Protein AF-A0A953JMH4-F1 (afdb_monomer)

Solvent-accessible surface area (backbone atoms only — not comparable to full-atom values): 5050 Å² total; per-residue (Å²): 136,83,91,83,84,80,85,68,83,72,86,64,83,75,85,82,72,83,94,73,81,89,86,81,88,87,72,62,93,85,43,58,67,60,49,52,53,48,53,53,50,48,63,74,40,41,73,64,59,69,50,52,44,59,80,74,70,49,86,53,66,90,63,49,57,59,56,66,66,69,76,115

pLDDT: mean 83.04, std 16.18, range [36.31, 98.31]

Structure (mmCIF, N/CA/C/O backbone):
data_AF-A0A953JMH4-F1
#
_entry.id   AF-A0A953JMH4-F1
#
loop_
_atom_site.group_PDB
_atom_site.id
_atom_site.type_symbol
_atom_site.label_atom_id
_atom_site.label_alt_id
_atom_site.label_comp_id
_atom_site.label_asym_id
_atom_site.label_entity_id
_atom_site.label_seq_id
_atom_site.pdbx_PDB_ins_code
_atom_site.Cartn_x
_atom_site.Cartn_y
_atom_site.Cartn_z
_atom_site.occupancy
_atom_site.B_iso_or_equiv
_atom_site.auth_seq_id
_atom_site.auth_comp_id
_atom_site.auth_asym_id
_atom_site.auth_atom_id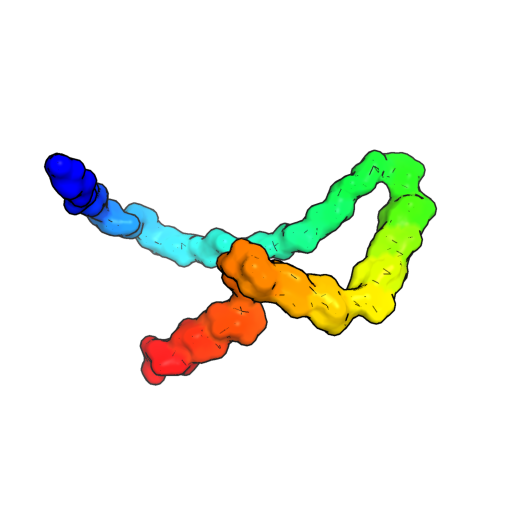
_atom_site.pdbx_PDB_model_num
ATOM 1 N N . MET A 1 1 ? -3.878 -2.390 -40.198 1.00 72.19 1 MET A N 1
ATOM 2 C CA . MET A 1 1 ? -2.624 -1.634 -39.993 1.00 72.19 1 MET A CA 1
ATOM 3 C C . MET A 1 1 ? -2.087 -1.979 -38.611 1.00 72.19 1 MET A C 1
ATOM 5 O O . MET A 1 1 ? -2.812 -1.726 -37.655 1.00 72.19 1 MET A O 1
ATOM 9 N N . PRO A 1 2 ? -0.918 -2.625 -38.473 1.00 85.50 2 PRO A N 1
ATOM 10 C CA . PRO A 1 2 ? -0.329 -2.888 -37.159 1.00 85.50 2 PRO A CA 1
ATOM 11 C C . PRO A 1 2 ? 0.288 -1.612 -36.561 1.00 85.50 2 PRO A C 1
ATOM 13 O O . PRO A 1 2 ? 0.767 -0.748 -3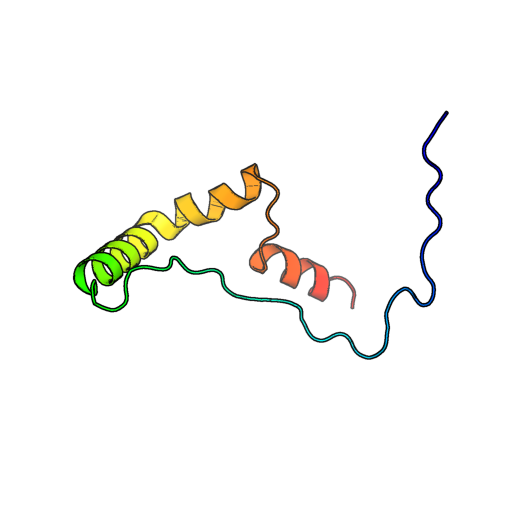7.294 1.00 85.50 2 PRO A O 1
ATOM 16 N N . LEU A 1 3 ? 0.278 -1.500 -35.229 1.00 88.00 3 LEU A N 1
ATOM 17 C CA . LEU A 1 3 ? 0.943 -0.414 -34.505 1.00 88.00 3 LEU A CA 1
ATOM 18 C C . LEU A 1 3 ? 2.467 -0.588 -34.595 1.00 88.00 3 LEU A C 1
ATOM 20 O O . LEU A 1 3 ? 2.990 -1.628 -34.198 1.00 88.00 3 LEU A O 1
ATOM 24 N N . LEU A 1 4 ? 3.171 0.434 -35.089 1.00 89.00 4 LEU A N 1
ATOM 25 C CA . LEU A 1 4 ? 4.633 0.475 -3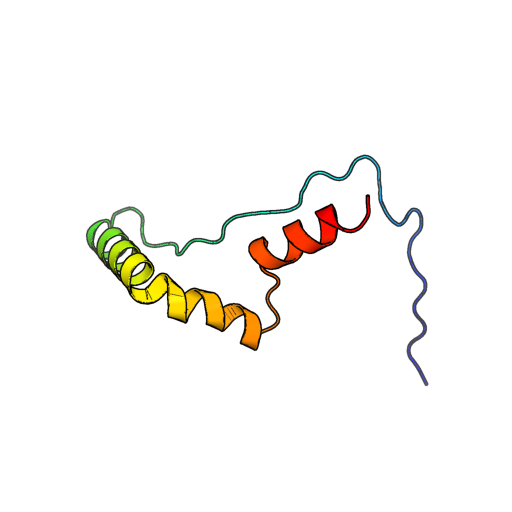5.141 1.00 89.00 4 LEU A CA 1
ATOM 26 C C . LEU A 1 4 ? 5.161 1.291 -33.949 1.00 89.00 4 LEU A C 1
ATOM 28 O O . LEU A 1 4 ? 4.784 2.450 -33.784 1.00 89.00 4 LEU A O 1
ATOM 32 N N . LEU A 1 5 ? 6.016 0.696 -33.113 1.00 90.81 5 LEU A N 1
ATOM 33 C CA . LEU A 1 5 ? 6.598 1.347 -31.933 1.00 90.81 5 LEU A CA 1
ATOM 34 C C . LEU A 1 5 ? 8.066 1.716 -32.191 1.00 90.81 5 LEU A C 1
ATOM 36 O O . LEU A 1 5 ? 8.864 0.842 -32.528 1.00 90.81 5 LEU A O 1
ATOM 40 N N . THR A 1 6 ? 8.436 2.979 -31.962 1.00 91.19 6 THR A N 1
ATOM 41 C CA . THR A 1 6 ? 9.832 3.456 -32.017 1.00 91.19 6 THR A CA 1
ATOM 42 C C . THR A 1 6 ? 10.313 3.795 -30.600 1.00 91.19 6 THR A C 1
ATOM 44 O O . THR A 1 6 ? 9.829 4.767 -30.021 1.00 91.19 6 THR A O 1
ATOM 47 N N . PRO A 1 7 ? 11.241 3.020 -30.006 1.00 87.75 7 PRO A N 1
ATOM 48 C CA . PRO A 1 7 ? 11.753 3.289 -28.662 1.00 87.75 7 PRO A CA 1
ATOM 49 C C . PRO A 1 7 ? 12.543 4.600 -28.576 1.00 87.75 7 PRO A C 1
ATOM 51 O O . PRO A 1 7 ? 13.300 4.940 -29.485 1.00 87.75 7 PRO A O 1
ATOM 54 N N . VAL A 1 8 ? 12.439 5.294 -27.443 1.00 88.56 8 VAL A N 1
ATOM 55 C CA . VAL A 1 8 ? 13.231 6.502 -27.163 1.00 88.56 8 VAL A CA 1
ATOM 56 C C . VAL A 1 8 ? 14.692 6.165 -26.817 1.00 88.56 8 VAL A C 1
ATOM 58 O O . VAL A 1 8 ? 15.000 5.076 -26.318 1.00 88.56 8 VAL A O 1
ATOM 61 N N . ARG A 1 9 ? 15.612 7.098 -27.102 1.00 89.06 9 ARG A N 1
ATOM 62 C CA . ARG A 1 9 ? 17.056 6.987 -26.823 1.00 89.06 9 ARG A CA 1
ATOM 63 C C . ARG A 1 9 ? 17.543 8.211 -26.018 1.00 89.06 9 ARG A C 1
ATOM 65 O O . ARG A 1 9 ? 17.195 9.323 -26.405 1.00 89.06 9 ARG A O 1
ATOM 72 N N . PRO A 1 10 ? 18.376 8.026 -24.974 1.00 87.25 10 PRO A N 1
ATOM 73 C CA . PRO A 1 10 ? 18.752 6.742 -24.382 1.00 87.25 10 PRO A CA 1
ATOM 74 C C . PRO A 1 10 ? 17.557 6.113 -23.650 1.00 87.25 10 PRO A C 1
ATOM 76 O O . PRO A 1 10 ? 16.634 6.797 -23.225 1.00 87.25 10 PRO A O 1
ATOM 79 N N . GLN A 1 11 ? 17.560 4.787 -23.516 1.00 80.94 11 GLN A N 1
ATOM 80 C CA . GLN A 1 11 ? 16.453 4.079 -22.861 1.00 80.94 11 GLN A CA 1
ATOM 81 C C . GLN A 1 11 ? 16.384 4.382 -21.352 1.00 80.94 11 GLN A C 1
ATOM 83 O O . GLN A 1 11 ? 15.339 4.218 -20.730 1.00 80.94 11 GLN A O 1
ATOM 88 N N . ILE A 1 12 ? 17.508 4.801 -20.765 1.00 79.44 12 ILE A N 1
ATOM 89 C CA . ILE A 1 12 ? 17.674 5.134 -19.351 1.00 79.44 12 ILE A CA 1
ATOM 90 C C . ILE A 1 12 ? 18.526 6.404 -19.279 1.00 79.44 12 ILE A C 1
ATOM 92 O O . ILE A 1 12 ? 19.590 6.467 -19.897 1.00 79.44 12 ILE A O 1
ATOM 96 N N . ASN A 1 13 ? 18.080 7.387 -18.499 1.00 77.56 13 ASN A N 1
ATOM 97 C CA . ASN A 1 13 ? 18.843 8.598 -18.212 1.00 77.56 13 ASN A CA 1
ATOM 98 C C . ASN A 1 13 ? 19.573 8.428 -16.870 1.00 77.56 13 ASN A C 1
ATOM 100 O O . ASN A 1 13 ? 18.940 8.481 -15.820 1.00 77.56 13 ASN A O 1
ATOM 104 N N . GLY A 1 14 ? 20.896 8.242 -16.902 1.00 77.44 14 GLY A N 1
ATOM 105 C CA . GLY A 1 14 ? 21.741 8.244 -15.699 1.00 77.44 14 GLY A CA 1
ATOM 106 C C . GLY A 1 14 ? 21.536 7.062 -14.728 1.00 77.44 14 GLY A C 1
ATOM 107 O O . GLY A 1 14 ? 20.968 6.034 -15.104 1.00 77.44 14 GLY A O 1
ATOM 108 N N . PRO A 1 15 ? 22.050 7.167 -13.485 1.00 77.62 15 PRO A N 1
ATOM 109 C CA . PRO A 1 15 ? 21.940 6.116 -12.472 1.00 77.62 15 PRO A CA 1
ATOM 110 C C . PRO A 1 15 ? 20.479 5.848 -12.093 1.00 77.62 15 PRO A C 1
ATOM 112 O O . PRO A 1 15 ? 19.743 6.770 -11.748 1.00 77.62 15 PRO A O 1
ATOM 115 N N . GLN A 1 16 ? 20.063 4.580 -12.107 1.00 73.00 16 GLN A N 1
ATOM 116 C CA . GLN A 1 16 ? 18.730 4.199 -11.641 1.00 73.00 16 GLN A CA 1
ATOM 117 C C . GLN A 1 16 ? 18.711 4.073 -10.121 1.00 73.00 16 GLN A C 1
ATOM 119 O O . GLN A 1 16 ? 19.376 3.208 -9.549 1.00 73.00 16 GLN A O 1
ATOM 124 N N . LEU A 1 17 ? 17.898 4.903 -9.474 1.00 75.69 17 LEU A N 1
ATOM 125 C CA . LEU A 1 17 ? 17.459 4.637 -8.111 1.00 75.69 17 LEU A CA 1
ATOM 126 C C . LEU A 1 17 ? 16.383 3.539 -8.135 1.00 75.69 17 LEU A C 1
ATOM 128 O O . LEU A 1 17 ? 15.576 3.504 -9.070 1.00 75.69 17 LEU A O 1
ATOM 132 N N . PRO A 1 18 ? 16.329 2.647 -7.130 1.00 76.25 18 PRO A N 1
ATOM 133 C CA . PRO A 1 18 ? 15.234 1.695 -7.016 1.00 76.25 18 PRO A CA 1
ATOM 134 C C . PRO A 1 18 ? 13.899 2.439 -6.893 1.00 76.25 18 PRO A C 1
ATOM 136 O O . PRO A 1 18 ? 13.648 3.119 -5.903 1.00 76.25 18 PRO A O 1
ATOM 139 N N . MET A 1 19 ? 13.024 2.297 -7.889 1.00 79.00 19 MET A N 1
ATOM 140 C CA . MET A 1 19 ? 11.646 2.799 -7.833 1.00 79.00 19 MET A CA 1
ATOM 141 C C . MET A 1 19 ? 10.758 1.787 -7.105 1.00 79.00 19 MET A C 1
ATOM 143 O O . MET A 1 19 ? 9.860 1.182 -7.688 1.00 79.00 19 MET A O 1
ATOM 147 N N . VAL A 1 20 ? 11.090 1.529 -5.842 1.00 83.06 20 VAL A N 1
ATOM 148 C CA . VAL A 1 20 ? 10.473 0.495 -5.015 1.00 83.06 20 VAL A CA 1
ATOM 149 C C . VAL A 1 20 ? 9.908 1.141 -3.760 1.00 83.06 20 VAL A C 1
ATOM 151 O O . VAL A 1 20 ? 10.642 1.791 -3.021 1.00 83.06 20 VAL A O 1
ATOM 154 N N . PHE A 1 21 ? 8.614 0.940 -3.524 1.00 85.38 21 PHE A N 1
ATOM 155 C CA . PHE A 1 21 ? 7.886 1.552 -2.418 1.00 85.38 21 PHE A CA 1
ATOM 156 C C . PHE A 1 21 ? 6.955 0.535 -1.765 1.00 85.38 21 PHE A C 1
ATOM 158 O O . PHE A 1 21 ? 6.395 -0.328 -2.448 1.00 85.38 21 PHE A O 1
ATOM 165 N N . ASP A 1 22 ? 6.768 0.670 -0.456 1.00 88.31 22 ASP A N 1
ATOM 166 C CA . ASP A 1 22 ? 5.725 -0.045 0.271 1.00 88.31 22 ASP A CA 1
ATOM 167 C C . ASP A 1 22 ? 4.362 0.620 0.038 1.00 88.31 22 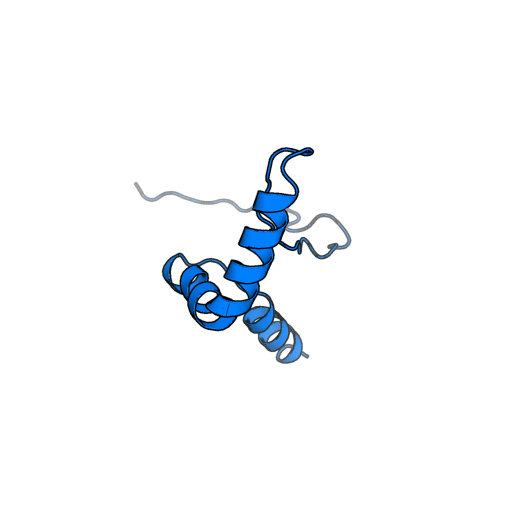ASP A C 1
ATOM 169 O O . ASP A 1 22 ? 4.257 1.840 -0.109 1.00 88.31 22 ASP A O 1
ATOM 173 N N . ILE A 1 23 ? 3.310 -0.198 -0.016 1.00 89.62 23 ILE A N 1
ATOM 174 C CA . ILE A 1 23 ? 1.927 0.248 -0.213 1.00 89.62 23 ILE A CA 1
ATOM 175 C C . ILE A 1 23 ? 1.165 -0.004 1.084 1.00 89.62 23 ILE A C 1
ATOM 177 O O . ILE A 1 23 ? 1.113 -1.139 1.560 1.00 89.62 23 ILE A O 1
ATOM 181 N N . SER A 1 24 ? 0.535 1.045 1.608 1.00 92.44 24 SER A N 1
ATOM 182 C CA . SER A 1 24 ? -0.238 1.011 2.853 1.00 92.44 24 SER A CA 1
ATOM 183 C C . SER A 1 24 ? -1.673 1.477 2.624 1.00 92.44 24 SER A C 1
ATOM 185 O O . SER A 1 24 ? -1.977 2.122 1.618 1.00 92.44 24 SER A O 1
ATOM 187 N N . ILE A 1 25 ? -2.560 1.175 3.574 1.00 95.19 25 ILE A N 1
ATOM 188 C CA . ILE A 1 25 ? -3.940 1.666 3.555 1.00 95.19 25 ILE A CA 1
ATOM 189 C C . ILE A 1 25 ? -4.012 2.974 4.348 1.00 95.19 25 ILE A C 1
ATOM 191 O O . ILE A 1 25 ? -3.562 3.045 5.487 1.00 95.19 25 ILE A O 1
ATOM 195 N N . GLY A 1 26 ? -4.563 4.020 3.735 1.00 95.94 26 GLY A N 1
ATOM 196 C CA . GLY A 1 26 ? -4.756 5.315 4.384 1.00 95.94 26 GLY A CA 1
ATOM 197 C C . GLY A 1 26 ? -6.119 5.415 5.066 1.00 95.94 26 GLY A C 1
ATOM 198 O O . GLY A 1 26 ? -7.143 5.149 4.440 1.00 95.94 26 GLY A O 1
ATOM 199 N N . VAL A 1 27 ? -6.132 5.871 6.319 1.00 97.75 27 VAL A N 1
ATOM 200 C CA . VAL A 1 27 ? -7.346 6.240 7.067 1.00 97.75 27 VAL A CA 1
ATOM 201 C C . VAL A 1 27 ? -7.328 7.729 7.434 1.00 97.75 27 VAL A C 1
ATOM 203 O O . VAL A 1 27 ? -6.329 8.427 7.238 1.00 97.75 27 VAL A O 1
ATOM 206 N N . ARG A 1 28 ? -8.442 8.262 7.954 1.00 98.12 28 ARG A N 1
ATOM 207 C CA . ARG A 1 28 ? -8.478 9.653 8.438 1.00 98.12 28 ARG A CA 1
ATOM 208 C C . ARG A 1 28 ? -7.537 9.804 9.634 1.00 98.12 28 ARG A C 1
ATOM 210 O O . ARG A 1 28 ? -7.540 8.972 10.526 1.00 98.12 28 ARG A O 1
ATOM 217 N N . LYS A 1 29 ? -6.808 10.924 9.706 1.00 96.19 29 LYS A N 1
ATOM 218 C CA . LYS A 1 29 ? -5.771 11.171 10.730 1.00 96.19 29 LYS A CA 1
ATOM 219 C C . LYS A 1 29 ? -6.220 10.940 12.180 1.00 96.19 29 LYS A C 1
ATOM 221 O O . LYS A 1 29 ? -5.401 10.569 13.002 1.00 96.19 29 LYS A O 1
ATOM 226 N N . LYS A 1 30 ? -7.484 11.228 12.501 1.00 97.56 30 LYS A N 1
ATOM 227 C CA . LYS A 1 30 ? -8.027 11.105 13.865 1.00 97.56 30 LYS A CA 1
ATOM 228 C C . LYS A 1 30 ? -8.691 9.752 14.141 1.00 97.56 30 LYS A C 1
ATOM 230 O O . LYS A 1 30 ? -9.206 9.559 15.233 1.00 97.56 30 LYS A O 1
ATOM 235 N N . ASP A 1 31 ? -8.733 8.859 13.159 1.00 97.88 31 ASP A N 1
ATOM 236 C CA . ASP A 1 31 ? -9.412 7.569 13.263 1.00 97.88 31 ASP A CA 1
ATOM 237 C C . ASP A 1 31 ? -8.409 6.455 13.593 1.00 97.88 31 ASP A C 1
ATOM 239 O O . ASP A 1 31 ? -8.122 5.563 12.796 1.00 97.88 31 ASP A O 1
ATOM 243 N N . GLU A 1 32 ? -7.796 6.572 14.772 1.00 97.81 32 GLU A N 1
ATOM 244 C CA . GLU A 1 32 ? -6.746 5.656 15.236 1.00 97.81 32 GLU A CA 1
ATOM 245 C C . GLU A 1 32 ? -7.296 4.259 15.546 1.00 97.81 32 GLU A C 1
ATOM 247 O O . GLU A 1 32 ? -6.604 3.262 15.351 1.00 97.81 32 GLU A O 1
ATOM 252 N N . ALA A 1 33 ? -8.560 4.176 15.973 1.00 98.19 33 ALA A N 1
ATOM 253 C CA . ALA A 1 33 ? -9.227 2.905 16.233 1.00 98.19 33 ALA A CA 1
ATOM 254 C C . ALA A 1 33 ? -9.353 2.075 14.947 1.00 98.19 33 ALA A C 1
ATOM 256 O O . ALA A 1 33 ? -8.989 0.899 14.941 1.00 98.19 33 ALA A O 1
ATOM 257 N N . LEU A 1 34 ? -9.788 2.702 13.847 1.00 98.19 34 LEU A N 1
ATOM 258 C CA . LEU A 1 34 ? -9.866 2.036 12.550 1.00 98.19 34 LEU A CA 1
ATOM 259 C C . LEU A 1 34 ? -8.479 1.666 12.015 1.00 98.19 34 LEU A C 1
ATOM 261 O O . LEU A 1 34 ? -8.319 0.590 11.443 1.00 98.19 34 LEU A O 1
ATOM 265 N N . ALA A 1 35 ? -7.476 2.532 12.209 1.00 97.75 35 ALA A N 1
ATOM 266 C CA . ALA A 1 35 ? -6.095 2.221 11.835 1.00 97.75 35 ALA A CA 1
ATOM 267 C C . ALA A 1 35 ? -5.628 0.918 12.504 1.00 97.75 35 ALA A C 1
ATOM 269 O O . ALA A 1 35 ? -5.175 -0.004 11.829 1.00 97.75 35 ALA A O 1
ATOM 270 N N . HIS A 1 36 ? -5.823 0.823 13.820 1.00 98.12 36 HIS A N 1
ATOM 271 C CA . HIS A 1 36 ? -5.415 -0.334 14.605 1.00 98.12 36 HIS A CA 1
ATOM 272 C C . HIS A 1 36 ? -6.192 -1.601 14.227 1.00 98.12 36 HIS A C 1
ATOM 274 O O . HIS A 1 36 ? -5.605 -2.670 1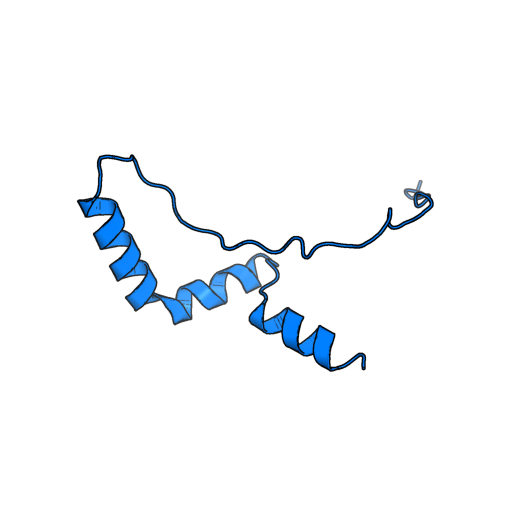4.077 1.00 98.12 36 HIS A O 1
ATOM 280 N N . GLU A 1 37 ? -7.514 -1.505 14.052 1.00 98.31 37 GLU A N 1
ATOM 281 C CA . GLU A 1 37 ? -8.331 -2.640 13.607 1.00 98.31 37 GLU A CA 1
ATOM 282 C C . GLU A 1 37 ? -7.837 -3.190 12.264 1.00 98.31 37 GLU A C 1
ATOM 284 O O . GLU A 1 37 ? -7.754 -4.408 12.068 1.00 98.31 37 GLU A O 1
ATOM 289 N N . LEU A 1 38 ? -7.478 -2.289 11.350 1.00 97.75 38 LEU A N 1
ATOM 290 C CA . LEU A 1 38 ? -7.002 -2.650 10.032 1.00 97.75 38 LEU A CA 1
ATOM 291 C C . LEU A 1 38 ? -5.612 -3.286 10.076 1.00 97.75 38 LEU A C 1
ATOM 293 O O . LEU A 1 38 ? -5.415 -4.310 9.426 1.00 97.75 38 LEU A O 1
ATOM 297 N N . ASP A 1 39 ? -4.680 -2.748 10.863 1.00 97.00 39 ASP A N 1
ATOM 298 C CA . ASP A 1 39 ? -3.351 -3.342 11.056 1.00 97.00 39 ASP A CA 1
ATOM 299 C C . ASP A 1 39 ? -3.456 -4.772 11.602 1.00 97.00 39 ASP A C 1
ATOM 301 O O . ASP A 1 39 ? -2.849 -5.709 11.074 1.00 97.00 39 ASP A O 1
ATOM 305 N N . GLU A 1 40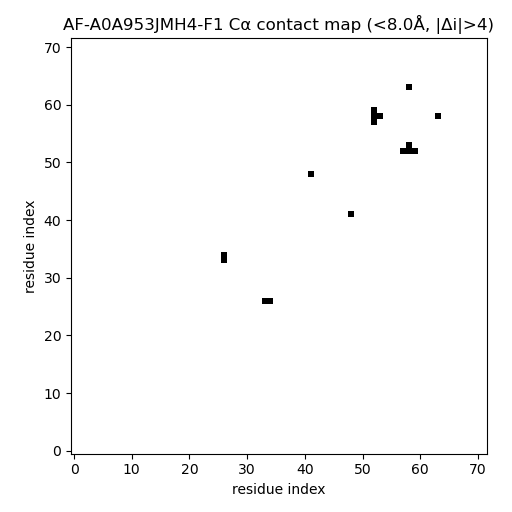 ? -4.317 -4.966 12.596 1.00 98.00 40 GLU A N 1
ATOM 306 C CA . GLU A 1 40 ? -4.629 -6.266 13.181 1.00 98.00 40 GLU A CA 1
ATOM 307 C C . GLU A 1 40 ? -5.261 -7.228 12.156 1.00 98.00 40 GLU A C 1
ATOM 309 O O . GLU A 1 40 ? -4.888 -8.404 12.054 1.00 98.00 40 GLU A O 1
ATOM 314 N N . ALA A 1 41 ? -6.198 -6.742 11.339 1.00 97.25 41 ALA A N 1
ATOM 315 C CA . ALA A 1 41 ? -6.800 -7.530 10.268 1.00 97.25 41 ALA A CA 1
ATOM 316 C C . ALA A 1 41 ? -5.784 -7.906 9.176 1.00 97.25 41 ALA A C 1
ATOM 318 O O . ALA A 1 41 ? -5.792 -9.051 8.708 1.00 97.25 41 ALA A O 1
ATOM 319 N N . LEU A 1 42 ? -4.895 -6.986 8.789 1.00 95.44 42 LEU A N 1
ATOM 320 C CA . LEU A 1 42 ? -3.818 -7.226 7.828 1.00 95.44 42 LEU A CA 1
ATOM 321 C C . LEU A 1 42 ? -2.820 -8.257 8.361 1.00 95.44 42 LEU A C 1
ATOM 323 O O . LEU A 1 42 ? -2.414 -9.154 7.618 1.00 95.44 42 LEU A O 1
ATOM 327 N N . ALA A 1 43 ? -2.461 -8.174 9.645 1.00 95.62 43 ALA A N 1
ATOM 328 C CA . AL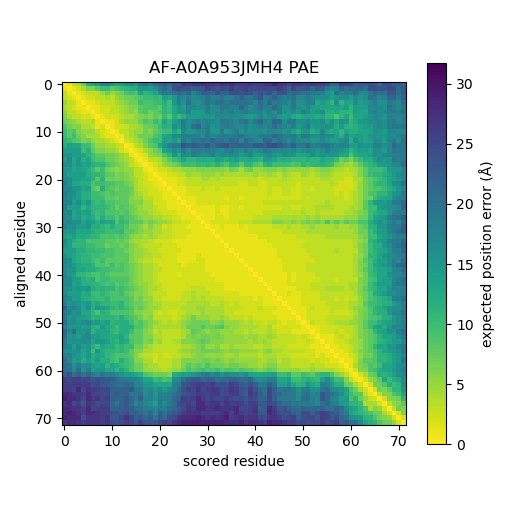A A 1 43 ? -1.564 -9.123 10.293 1.00 95.62 43 ALA A CA 1
ATOM 329 C C . ALA A 1 43 ? -2.144 -10.544 10.271 1.00 95.62 43 ALA A C 1
ATOM 331 O O . ALA A 1 43 ? -1.477 -11.475 9.810 1.00 95.62 43 ALA A O 1
ATOM 332 N N . ARG A 1 44 ? -3.413 -10.703 10.676 1.00 97.25 44 ARG A N 1
ATOM 333 C CA . ARG A 1 44 ? -4.110 -12.001 10.669 1.00 97.25 44 ARG A CA 1
ATOM 334 C C . ARG A 1 44 ? -4.246 -12.599 9.268 1.00 97.25 44 ARG A C 1
ATOM 336 O O . ARG A 1 44 ? -4.084 -13.804 9.097 1.00 97.25 44 ARG A O 1
ATOM 343 N N . ASN A 1 45 ? -4.519 -11.773 8.257 1.00 95.81 45 ASN A N 1
ATOM 344 C CA . ASN A 1 45 ? -4.826 -12.233 6.896 1.00 95.81 45 ASN A CA 1
ATOM 345 C C . ASN A 1 45 ? -3.636 -12.181 5.925 1.00 95.81 45 ASN A C 1
ATOM 347 O O . ASN A 1 45 ? -3.800 -12.415 4.723 1.00 95.81 45 ASN A O 1
ATOM 351 N N . ARG A 1 46 ? -2.425 -11.912 6.423 1.00 91.31 46 ARG A N 1
ATOM 352 C CA . ARG A 1 46 ? -1.204 -11.746 5.621 1.00 91.31 46 ARG A CA 1
ATOM 353 C C . ARG A 1 46 ? -0.973 -12.832 4.553 1.00 91.31 46 ARG A C 1
ATOM 355 O O . ARG A 1 46 ? -0.588 -12.458 3.443 1.00 91.31 46 ARG A O 1
ATOM 362 N N . PRO A 1 47 ? -1.211 -14.138 4.803 1.00 90.00 47 PRO A N 1
ATOM 363 C CA . PRO A 1 47 ? -1.009 -15.170 3.781 1.00 90.00 47 PRO A CA 1
ATOM 364 C C . PRO A 1 47 ? -1.970 -15.030 2.594 1.00 90.00 47 PRO A C 1
ATOM 366 O O . PRO A 1 47 ? -1.549 -15.112 1.441 1.00 90.00 47 PRO A O 1
ATOM 369 N N . VAL A 1 48 ? -3.250 -14.779 2.879 1.00 90.75 48 VAL A N 1
ATOM 370 C CA . VAL A 1 48 ? -4.313 -14.661 1.870 1.00 90.75 48 VAL A CA 1
ATOM 371 C C . VAL A 1 48 ? -4.134 -13.376 1.063 1.00 90.75 48 VAL A C 1
ATOM 373 O O . VAL A 1 48 ? -4.127 -13.405 -0.168 1.00 90.75 48 VAL A O 1
ATOM 376 N N . ILE A 1 49 ? -3.887 -12.255 1.744 1.00 90.31 49 ILE A N 1
ATOM 377 C CA . ILE A 1 49 ? -3.654 -10.955 1.101 1.00 90.31 49 ILE A CA 1
ATOM 378 C C . ILE A 1 49 ? -2.391 -10.996 0.237 1.00 90.31 49 ILE A C 1
ATOM 380 O O . ILE A 1 49 ? -2.388 -10.470 -0.870 1.00 90.31 49 ILE A O 1
ATOM 384 N N . GLY A 1 50 ? -1.329 -11.675 0.683 1.00 85.81 50 GLY A N 1
ATOM 385 C CA . GLY A 1 50 ? -0.093 -11.819 -0.089 1.00 85.81 50 GLY A CA 1
ATOM 386 C C . GLY A 1 50 ? -0.250 -12.579 -1.415 1.00 85.81 50 GLY A C 1
ATOM 387 O O . GLY A 1 50 ? 0.595 -12.424 -2.304 1.00 85.81 50 GLY A O 1
ATOM 388 N N . ALA A 1 51 ? -1.312 -13.378 -1.569 1.00 85.19 51 ALA A N 1
ATOM 389 C CA . ALA A 1 51 ? -1.622 -14.104 -2.800 1.00 85.19 51 ALA A CA 1
ATOM 390 C C . ALA A 1 51 ? -2.422 -13.261 -3.808 1.00 85.19 51 ALA A C 1
ATOM 392 O O . ALA A 1 51 ? -2.189 -13.380 -5.011 1.00 85.19 51 ALA A O 1
ATOM 393 N N . ALA A 1 52 ? -3.301 -12.368 -3.338 1.00 87.75 52 ALA A N 1
ATOM 394 C CA . ALA A 1 52 ? -4.207 -11.592 -4.189 1.00 87.75 52 ALA A CA 1
ATOM 395 C C . ALA A 1 52 ? -3.512 -10.758 -5.292 1.00 87.75 52 ALA A C 1
ATOM 397 O O . ALA A 1 52 ? -3.948 -10.841 -6.442 1.00 87.75 52 ALA A O 1
ATOM 398 N N . PRO A 1 53 ? -2.401 -10.033 -5.031 1.00 86.19 53 PRO A N 1
ATOM 399 C CA . PRO A 1 53 ? -1.692 -9.259 -6.052 1.00 86.19 53 PRO A CA 1
ATOM 400 C C . PRO A 1 53 ? -1.272 -10.090 -7.271 1.00 86.19 53 PRO A C 1
ATOM 402 O O . PRO A 1 53 ? -1.257 -9.581 -8.389 1.00 86.19 53 PRO A O 1
ATOM 405 N N . ARG A 1 54 ? -0.986 -11.387 -7.081 1.00 84.00 54 ARG A N 1
ATOM 406 C CA . ARG A 1 54 ? -0.594 -12.285 -8.177 1.00 84.00 54 ARG A CA 1
ATOM 407 C C . ARG A 1 54 ? -1.721 -12.478 -9.188 1.00 84.00 54 ARG A C 1
ATOM 409 O O . ARG A 1 54 ? -1.443 -12.523 -10.380 1.00 84.00 54 ARG A O 1
ATOM 416 N N . HIS A 1 55 ? -2.971 -12.547 -8.729 1.00 87.44 55 HIS A N 1
ATOM 417 C CA . HIS A 1 55 ? -4.136 -12.677 -9.609 1.00 87.44 55 HIS A CA 1
ATOM 418 C C . HIS A 1 55 ? -4.340 -11.443 -10.492 1.00 87.44 55 HIS A C 1
ATOM 420 O O . HIS A 1 55 ? -4.790 -11.572 -11.625 1.00 87.44 55 HIS A O 1
ATOM 426 N N . TYR A 1 56 ? -3.945 -10.268 -10.003 1.00 88.19 56 TYR A N 1
ATOM 427 C CA . TYR A 1 56 ? -4.043 -9.004 -10.733 1.00 88.19 56 TYR A CA 1
ATOM 428 C C . TYR A 1 56 ? -2.749 -8.619 -11.469 1.00 88.19 56 TYR A C 1
ATOM 430 O O . TYR A 1 56 ? -2.638 -7.507 -11.976 1.00 88.19 56 TYR A O 1
ATOM 438 N N . GLY A 1 57 ? -1.753 -9.513 -11.524 1.00 87.50 57 GLY A N 1
ATOM 439 C CA . GLY A 1 57 ? -0.484 -9.259 -12.212 1.00 87.50 57 GLY A CA 1
ATOM 440 C C . GLY A 1 57 ? 0.418 -8.225 -11.530 1.00 87.50 57 GLY A C 1
ATOM 441 O O . GLY A 1 57 ? 1.360 -7.741 -12.153 1.00 87.50 57 GLY A O 1
ATOM 442 N N . VAL A 1 58 ? 0.164 -7.891 -10.262 1.00 87.69 58 VAL A N 1
ATOM 443 C CA . VAL A 1 58 ? 0.968 -6.933 -9.496 1.00 87.69 58 VAL A CA 1
ATOM 444 C C . VAL A 1 58 ? 2.298 -7.590 -9.092 1.00 87.69 58 VAL A C 1
ATOM 446 O O . VAL A 1 58 ? 2.297 -8.580 -8.347 1.00 87.69 58 VAL A O 1
ATOM 449 N N . PRO A 1 59 ? 3.451 -7.063 -9.549 1.00 84.06 59 PRO A N 1
ATOM 450 C CA . PRO A 1 59 ? 4.755 -7.622 -9.212 1.00 84.06 59 PRO A CA 1
ATOM 451 C C . PRO A 1 59 ? 5.066 -7.466 -7.721 1.00 84.06 59 PRO A C 1
ATOM 453 O O . PRO A 1 59 ? 4.914 -6.385 -7.158 1.00 84.06 59 PRO A O 1
ATOM 456 N N . ARG A 1 60 ? 5.559 -8.533 -7.080 1.00 82.44 60 ARG A N 1
ATOM 457 C CA . ARG A 1 60 ? 6.005 -8.495 -5.678 1.00 82.44 60 ARG A CA 1
ATOM 458 C C . ARG A 1 60 ? 7.525 -8.617 -5.557 1.00 82.44 60 ARG A C 1
ATOM 460 O O . ARG A 1 60 ? 8.168 -9.376 -6.288 1.00 82.44 60 ARG A O 1
ATOM 467 N N . LEU A 1 61 ? 8.093 -7.887 -4.597 1.00 79.81 61 LEU A N 1
ATOM 468 C CA . LEU A 1 61 ? 9.545 -7.788 -4.399 1.00 79.81 61 LEU A CA 1
ATOM 469 C C . LEU A 1 61 ? 10.200 -9.094 -3.938 1.00 79.81 61 LEU A C 1
ATOM 471 O O . LEU A 1 61 ? 11.322 -9.407 -4.326 1.00 79.81 61 LEU A O 1
ATOM 475 N N . ASP A 1 62 ? 9.477 -9.907 -3.172 1.00 71.12 62 ASP A N 1
ATOM 476 C CA . ASP A 1 62 ? 9.907 -11.249 -2.759 1.00 71.12 62 ASP A CA 1
ATOM 477 C C . ASP A 1 62 ? 10.160 -12.194 -3.952 1.00 71.12 62 AS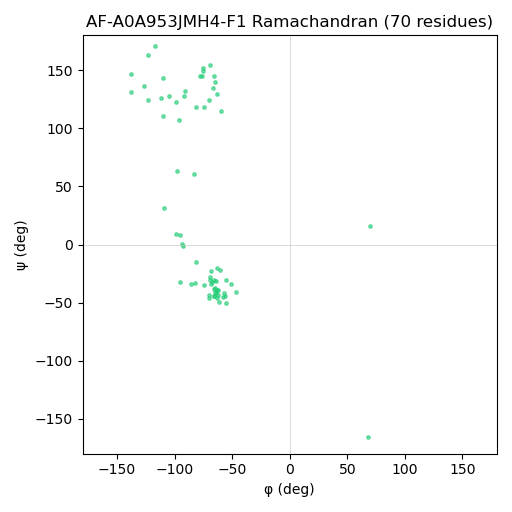P A C 1
ATOM 479 O O . ASP A 1 62 ? 10.917 -13.166 -3.845 1.00 71.12 62 ASP A O 1
ATOM 483 N N . THR A 1 63 ? 9.552 -11.881 -5.098 1.00 57.38 63 THR A N 1
ATOM 484 C CA . THR A 1 63 ? 9.696 -12.602 -6.365 1.00 57.38 63 THR A CA 1
ATOM 485 C C . THR A 1 63 ? 10.763 -11.955 -7.261 1.00 57.38 63 THR A C 1
ATOM 487 O O . THR A 1 63 ? 11.482 -12.663 -7.968 1.00 57.38 63 THR A O 1
ATOM 490 N N . SER A 1 64 ? 10.934 -10.626 -7.205 1.00 53.34 64 SER A N 1
ATOM 491 C CA . SER A 1 64 ? 11.898 -9.889 -8.038 1.00 53.34 64 SER A CA 1
ATOM 492 C C . SER A 1 64 ? 13.338 -9.908 -7.500 1.00 53.34 64 SER A C 1
ATOM 494 O O . SER A 1 64 ? 14.271 -10.015 -8.299 1.00 53.34 64 SER A O 1
ATOM 496 N N . ILE A 1 65 ? 13.555 -9.924 -6.176 1.00 52.31 65 ILE A N 1
ATOM 497 C CA . ILE A 1 65 ? 14.906 -10.004 -5.577 1.00 52.31 65 ILE A CA 1
ATOM 498 C C . ILE A 1 65 ? 15.602 -11.333 -5.930 1.00 52.31 65 ILE A C 1
ATOM 500 O O . ILE A 1 65 ? 16.820 -11.367 -6.117 1.00 52.31 65 ILE A O 1
ATOM 504 N N . ARG A 1 66 ? 14.850 -12.433 -6.106 1.00 48.12 66 ARG A N 1
ATOM 505 C CA . ARG A 1 66 ? 15.418 -13.719 -6.561 1.00 48.12 66 ARG A CA 1
ATOM 506 C C . ARG A 1 66 ? 15.895 -13.673 -8.012 1.00 48.12 66 ARG A C 1
ATOM 508 O O . ARG A 1 66 ? 16.903 -14.294 -8.328 1.00 48.12 66 ARG A O 1
ATOM 515 N N . ARG A 1 67 ? 15.217 -12.913 -8.880 1.00 48.06 67 ARG A N 1
ATOM 516 C CA . ARG A 1 67 ? 15.606 -12.768 -10.291 1.00 48.06 67 ARG A CA 1
ATOM 517 C C . ARG A 1 67 ? 16.846 -11.8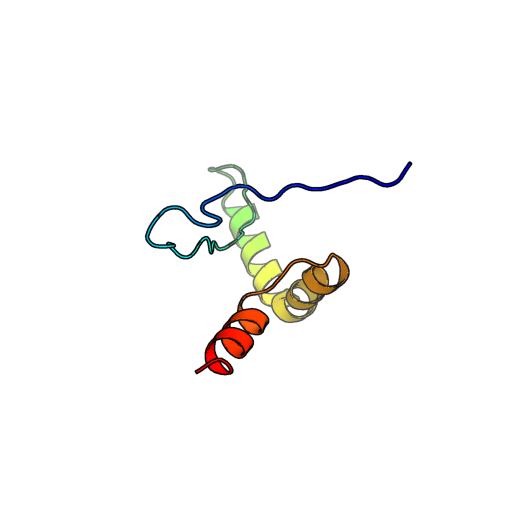76 -10.443 1.00 48.06 67 ARG A C 1
ATOM 519 O O . ARG A 1 67 ? 17.706 -12.178 -11.258 1.00 48.06 67 ARG A O 1
ATOM 526 N N . ALA A 1 68 ? 16.982 -10.847 -9.602 1.00 49.53 68 ALA A N 1
ATOM 527 C CA . ALA A 1 68 ? 18.164 -9.980 -9.570 1.00 49.53 68 ALA A CA 1
ATOM 528 C C . ALA A 1 68 ? 19.432 -10.682 -9.035 1.00 49.53 68 ALA A C 1
ATOM 530 O O . ALA A 1 68 ? 20.536 -10.335 -9.438 1.00 49.53 68 ALA A O 1
ATOM 531 N N . LYS A 1 69 ? 19.294 -11.694 -8.164 1.00 42.47 69 LYS A N 1
ATOM 532 C CA . LYS A 1 69 ? 20.428 -12.505 -7.675 1.00 42.47 69 LYS A CA 1
ATOM 533 C C . LYS A 1 69 ? 20.877 -13.626 -8.624 1.00 42.47 69 LYS A C 1
ATOM 535 O O . LYS A 1 69 ? 21.959 -14.156 -8.418 1.00 42.47 69 LYS A O 1
ATOM 540 N N . GLY A 1 70 ? 20.073 -13.995 -9.624 1.00 36.31 70 GLY A N 1
ATOM 541 C CA . GLY A 1 70 ? 20.403 -15.044 -10.604 1.00 36.31 70 GLY A CA 1
ATOM 542 C C . GLY A 1 70 ? 21.051 -14.536 -11.898 1.00 36.31 70 GLY A C 1
ATOM 543 O O . GLY A 1 70 ? 21.318 -15.334 -12.787 1.00 36.31 70 GLY A O 1
ATOM 544 N N . ALA A 1 71 ? 21.266 -13.224 -12.021 1.00 47.28 71 ALA A N 1
ATOM 545 C CA . ALA A 1 71 ? 21.883 -12.575 -13.180 1.00 47.28 71 ALA A CA 1
ATOM 546 C C . ALA A 1 71 ? 23.291 -12.040 -12.858 1.00 47.28 71 ALA A C 1
ATOM 548 O O . ALA A 1 71 ? 23.690 -10.999 -13.381 1.00 47.28 71 ALA A O 1
ATOM 549 N N . ARG A 1 72 ? 24.008 -12.710 -11.949 1.00 38.03 72 ARG A N 1
ATOM 550 C CA . ARG A 1 72 ? 25.362 -12.342 -11.535 1.00 38.03 72 ARG A CA 1
ATOM 551 C C . ARG A 1 72 ? 26.329 -13.488 -11.763 1.00 38.03 72 ARG A C 1
ATOM 553 O O . ARG A 1 72 ? 25.922 -14.634 -11.478 1.00 38.03 72 ARG A O 1
#

Secondary structure (DSSP, 8-state):
-PPP----SSSS-SSPP-----------TT-HHHHHHHHHHHHHHHHHHHHHHHHTT---HHHHHHHHHT--

Radius of gyration: 19.11 Å; Cα contacts (8 Å, |Δi|>4): 8; chains: 1; bounding box: 35×26×56 Å

Mean predicted aligned error: 10.09 Å

Foldseek 3Di:
DDDDDDADPPNDDDDDDPPDDDDDDDDPPPPVVVVVVVVVVCVVCVVVVVCVCVVVVNDDPVVVVVVVVVVD

Sequence (72 aa):
MPLLLTPVRPQINGPQLPMVFDISIGVRKKDEALAHELDEALARNRPVIGAAPRHYGVPRLDTSIRRAKGAR